Protein AF-A0A9D8VD58-F1 (afdb_monomer_lite)

Foldseek 3Di:
DLVVLLVCLQPPVVPCDPVNVVVVVVPDDPVRVVVSSVVSVVVSVVVVVCVVVVVDPPDDDD

pLDDT: mean 92.69, std 8.76, range [64.5, 98.12]

Sequence (62 aa):
MALEYADRMALDHHSMDDAFFDCLREHFDDPQIVELGMMIGQFIGFGRLLAALDLEPKFCPT

Structure (mmCIF, N/CA/C/O backbone):
data_AF-A0A9D8VD58-F1
#
_entry.id   AF-A0A9D8VD58-F1
#
loop_
_atom_site.group_PDB
_atom_site.id
_atom_site.type_symbol
_atom_site.label_atom_id
_atom_site.label_alt_id
_atom_site.label_comp_id
_atom_site.label_asym_id
_atom_site.label_entity_id
_atom_site.label_seq_id
_atom_site.pdbx_PDB_ins_code
_atom_site.Cartn_x
_atom_site.Cartn_y
_atom_site.Cartn_z
_atom_site.occupancy
_atom_site.B_iso_or_equiv
_atom_site.auth_seq_id
_atom_site.auth_comp_id
_atom_site.auth_asym_id
_atom_site.auth_atom_id
_atom_site.pdbx_PDB_model_num
ATOM 1 N N . MET A 1 1 ? 1.035 -2.953 13.345 1.00 92.75 1 MET A N 1
ATOM 2 C CA . MET A 1 1 ? -0.090 -3.044 12.392 1.00 92.75 1 MET A CA 1
ATOM 3 C C . MET A 1 1 ? 0.123 -2.289 11.082 1.00 92.75 1 MET A C 1
ATOM 5 O O . MET A 1 1 ? 0.061 -2.938 10.054 1.00 92.75 1 MET A O 1
ATOM 9 N N . ALA A 1 2 ? 0.420 -0.979 11.053 1.00 94.75 2 ALA A N 1
ATOM 10 C CA . ALA A 1 2 ? 0.508 -0.241 9.775 1.00 94.75 2 ALA A CA 1
ATOM 11 C C . ALA A 1 2 ? 1.561 -0.770 8.773 1.00 94.75 2 ALA A C 1
ATOM 13 O O . ALA A 1 2 ? 1.265 -0.882 7.588 1.00 94.75 2 ALA A O 1
ATOM 14 N N . LEU A 1 3 ? 2.767 -1.126 9.240 1.00 96.50 3 LEU A N 1
ATOM 15 C CA . LEU A 1 3 ? 3.808 -1.690 8.367 1.00 96.50 3 LEU A CA 1
ATOM 16 C C . LEU A 1 3 ? 3.403 -3.064 7.816 1.00 96.50 3 LEU A C 1
ATOM 18 O O . LEU A 1 3 ? 3.506 -3.303 6.623 1.00 96.50 3 LEU A O 1
ATOM 22 N N . GLU A 1 4 ? 2.859 -3.926 8.673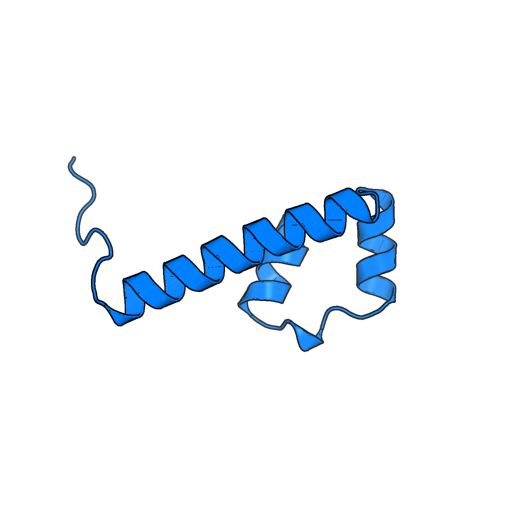 1.00 96.38 4 GLU A N 1
ATOM 23 C CA . GLU A 1 4 ? 2.370 -5.246 8.268 1.00 96.38 4 GLU A CA 1
ATOM 24 C C . GLU A 1 4 ? 1.202 -5.153 7.275 1.00 96.38 4 GLU A C 1
ATOM 26 O O . GLU A 1 4 ? 1.120 -5.948 6.343 1.00 96.38 4 GLU A O 1
ATOM 31 N N . TYR A 1 5 ? 0.331 -4.149 7.421 1.00 97.19 5 TYR A N 1
ATOM 32 C CA . TYR A 1 5 ? -0.710 -3.859 6.437 1.00 97.19 5 TYR A CA 1
ATOM 33 C C . TYR A 1 5 ? -0.118 -3.477 5.082 1.00 97.19 5 TYR A C 1
ATOM 35 O O . TYR A 1 5 ? -0.568 -3.990 4.060 1.00 97.19 5 TYR A O 1
ATOM 43 N N . ALA A 1 6 ? 0.929 -2.648 5.063 1.00 96.81 6 ALA A N 1
ATOM 44 C CA . ALA A 1 6 ? 1.636 -2.309 3.833 1.00 96.81 6 ALA A CA 1
ATOM 45 C C . ALA A 1 6 ? 2.310 -3.534 3.191 1.00 96.81 6 ALA A C 1
ATOM 47 O O . ALA A 1 6 ? 2.166 -3.740 1.985 1.00 96.81 6 ALA A O 1
ATOM 48 N N . ASP A 1 7 ? 2.975 -4.374 3.988 1.00 96.44 7 ASP A N 1
ATOM 49 C CA . ASP A 1 7 ? 3.643 -5.589 3.511 1.00 96.44 7 ASP A CA 1
ATOM 50 C C . ASP A 1 7 ? 2.645 -6.588 2.912 1.00 96.44 7 ASP A C 1
ATOM 52 O O . ASP A 1 7 ? 2.834 -7.056 1.785 1.00 96.44 7 ASP A O 1
ATOM 56 N N . ARG A 1 8 ? 1.539 -6.877 3.615 1.00 96.38 8 ARG A N 1
ATOM 57 C CA . ARG A 1 8 ? 0.485 -7.771 3.108 1.00 96.38 8 ARG A CA 1
ATOM 58 C C . ARG A 1 8 ? -0.187 -7.189 1.867 1.00 96.38 8 ARG A C 1
ATOM 60 O O . ARG A 1 8 ? -0.335 -7.898 0.880 1.00 96.38 8 ARG A O 1
ATOM 67 N N . MET A 1 9 ? -0.502 -5.894 1.842 1.00 96.25 9 MET A N 1
ATOM 68 C CA . MET A 1 9 ? -1.032 -5.230 0.641 1.00 96.25 9 MET A CA 1
ATOM 69 C C . MET A 1 9 ? -0.092 -5.353 -0.570 1.00 96.25 9 MET A C 1
ATOM 71 O O . MET A 1 9 ? -0.557 -5.507 -1.701 1.00 96.25 9 MET A O 1
ATOM 75 N N . ALA A 1 10 ? 1.226 -5.298 -0.359 1.00 95.75 10 ALA A N 1
ATOM 76 C CA . ALA A 1 10 ? 2.213 -5.380 -1.432 1.00 95.75 10 ALA A CA 1
ATOM 77 C C . ALA A 1 10 ? 2.461 -6.811 -1.935 1.00 95.75 10 ALA A C 1
ATOM 79 O O . ALA A 1 10 ? 2.640 -6.999 -3.145 1.00 95.75 10 ALA A O 1
ATOM 80 N N . LEU A 1 11 ? 2.485 -7.794 -1.028 1.00 96.19 11 LEU A N 1
ATOM 81 C CA . LEU A 1 11 ? 3.004 -9.142 -1.289 1.00 96.19 11 LEU A CA 1
ATOM 82 C C . LEU A 1 11 ? 1.940 -10.245 -1.243 1.00 96.19 11 LEU A C 1
ATOM 84 O O . LEU A 1 11 ? 2.058 -11.214 -1.988 1.00 96.19 11 LEU A O 1
ATOM 88 N N . ASP A 1 12 ? 0.912 -10.108 -0.404 1.00 95.44 12 ASP A N 1
ATOM 89 C CA . ASP A 1 12 ? -0.108 -11.139 -0.179 1.00 95.44 12 ASP A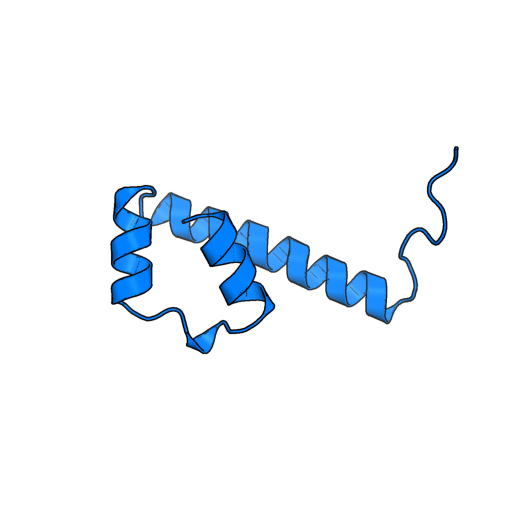 CA 1
ATOM 90 C C . ASP A 1 12 ? -1.427 -10.542 0.346 1.00 95.44 12 ASP A C 1
ATOM 92 O O . ASP A 1 12 ? -1.817 -10.707 1.505 1.00 95.44 12 ASP A O 1
ATOM 96 N N . HIS A 1 13 ? -2.134 -9.817 -0.523 1.00 92.06 13 HIS A N 1
ATOM 97 C CA . HIS A 1 13 ? -3.364 -9.111 -0.152 1.00 92.06 13 HIS A CA 1
ATOM 98 C C . HIS A 1 13 ? -4.546 -10.052 0.138 1.00 92.06 13 HIS A C 1
ATOM 100 O O . HIS A 1 13 ? -5.574 -9.603 0.638 1.00 92.06 13 HIS A O 1
ATOM 106 N N . HIS A 1 14 ? -4.415 -11.350 -0.149 1.00 93.38 14 HIS A N 1
ATOM 107 C CA . HIS A 1 14 ? -5.415 -12.358 0.206 1.00 93.38 14 HIS A CA 1
ATOM 108 C C . HIS A 1 14 ? -5.289 -12.836 1.659 1.00 93.38 14 HIS A C 1
ATOM 110 O O . HIS A 1 14 ? -6.249 -13.379 2.196 1.00 93.38 14 HIS A O 1
ATOM 116 N N . SER A 1 15 ? -4.144 -12.608 2.309 1.00 92.25 15 SER A N 1
ATOM 117 C CA . SER A 1 15 ? -3.904 -12.984 3.711 1.00 92.25 15 SER A CA 1
ATOM 118 C C . SER A 1 15 ? -4.549 -12.052 4.747 1.00 92.25 15 SER A C 1
ATOM 120 O O . SER A 1 15 ? -4.403 -12.276 5.948 1.00 92.25 15 SER A O 1
ATOM 122 N N . MET A 1 16 ? -5.206 -10.972 4.316 1.00 94.31 16 MET A N 1
ATOM 123 C CA . MET A 1 16 ? -5.847 -9.991 5.199 1.00 94.31 16 MET A CA 1
ATOM 124 C C . MET A 1 16 ? -7.289 -10.413 5.486 1.00 94.31 16 MET A C 1
ATOM 126 O O . MET A 1 16 ? -8.230 -9.930 4.859 1.00 94.31 16 MET A O 1
ATOM 130 N N . ASP A 1 17 ? -7.439 -11.367 6.396 1.00 95.38 17 ASP A N 1
ATOM 131 C CA . ASP A 1 17 ? -8.728 -11.871 6.859 1.00 95.38 17 ASP A CA 1
ATOM 132 C C . ASP A 1 17 ? -9.347 -10.988 7.958 1.00 95.38 17 ASP A C 1
ATOM 134 O O . ASP A 1 17 ? -8.783 -9.974 8.377 1.00 95.38 17 ASP A O 1
ATOM 138 N N . ASP A 1 18 ? -10.533 -11.372 8.432 1.00 95.88 18 ASP A N 1
ATOM 139 C CA . ASP A 1 18 ? -11.253 -10.626 9.469 1.00 95.88 18 ASP A CA 1
ATOM 140 C C . ASP A 1 18 ? -10.420 -10.472 10.753 1.00 95.88 18 ASP A C 1
ATOM 142 O O . ASP A 1 18 ? -10.399 -9.391 11.339 1.00 95.88 18 ASP A O 1
ATOM 146 N N . ALA A 1 19 ? -9.661 -11.506 11.140 1.00 96.81 19 ALA A N 1
ATOM 147 C CA . ALA A 1 19 ? -8.799 -11.472 12.321 1.00 96.81 19 ALA A CA 1
ATOM 148 C C . ALA A 1 19 ? -7.679 -10.429 12.185 1.00 96.81 19 ALA A C 1
ATOM 150 O O . ALA A 1 19 ? -7.364 -9.716 13.140 1.00 96.81 19 ALA A O 1
ATOM 151 N N . PHE A 1 20 ? -7.099 -10.291 10.992 1.00 96.69 20 PHE A N 1
ATOM 152 C CA . PHE A 1 20 ? -6.136 -9.233 10.713 1.00 96.69 20 PHE A CA 1
ATOM 153 C C . PHE A 1 20 ? -6.756 -7.836 10.849 1.00 96.69 20 PHE A C 1
ATOM 155 O O . PHE A 1 20 ? -6.151 -6.950 11.463 1.00 96.69 20 PHE A O 1
ATOM 162 N N . PHE A 1 21 ? -7.963 -7.631 10.314 1.00 96.38 21 PHE A N 1
ATOM 163 C CA . PHE A 1 21 ? -8.657 -6.348 10.442 1.00 96.38 21 PHE A CA 1
ATOM 164 C C . PHE A 1 21 ? -9.087 -6.054 11.882 1.00 96.38 21 PHE A C 1
ATOM 166 O O . PHE A 1 21 ? -9.029 -4.897 12.294 1.00 96.38 21 PHE A O 1
ATOM 173 N N . ASP A 1 22 ? -9.428 -7.068 12.674 1.00 97.12 22 ASP A N 1
ATOM 174 C CA . ASP A 1 22 ? -9.696 -6.911 14.105 1.00 97.12 22 ASP A CA 1
ATOM 175 C C . ASP A 1 22 ? -8.451 -6.434 14.860 1.00 97.12 22 ASP A C 1
ATOM 177 O O . ASP A 1 22 ? -8.528 -5.462 15.611 1.00 97.12 22 ASP A O 1
ATOM 181 N N . CYS A 1 23 ? -7.278 -7.007 14.574 1.00 96.81 23 CYS A N 1
ATOM 182 C CA . CYS A 1 23 ? -6.012 -6.510 15.116 1.00 96.81 23 CYS A CA 1
ATOM 183 C C . CYS A 1 23 ? -5.679 -5.084 14.639 1.00 96.81 23 CYS A C 1
ATOM 185 O O . CYS A 1 23 ? -5.091 -4.303 15.386 1.00 96.81 23 CYS A O 1
ATOM 187 N N . LEU A 1 24 ? -6.037 -4.701 13.405 1.00 97.00 24 LEU A N 1
ATOM 188 C CA . LEU A 1 24 ? -5.874 -3.312 12.952 1.00 97.00 24 LEU A CA 1
ATOM 189 C C . LEU A 1 24 ? -6.751 -2.348 13.752 1.00 97.00 24 LEU A C 1
ATOM 191 O O . LEU A 1 24 ? -6.286 -1.254 14.086 1.00 97.00 24 LEU A O 1
ATOM 195 N N . ARG A 1 25 ? -7.982 -2.760 14.073 1.00 97.69 25 ARG A N 1
ATOM 196 C CA . ARG A 1 25 ? -8.958 -1.956 14.821 1.00 97.69 25 ARG A CA 1
ATOM 197 C C . ARG A 1 25 ? -8.555 -1.680 16.267 1.00 97.69 25 ARG A C 1
ATOM 199 O O . ARG A 1 25 ? -9.066 -0.742 16.868 1.00 97.69 25 ARG A O 1
ATOM 206 N N . GLU A 1 26 ? -7.593 -2.423 16.813 1.00 98.00 26 GLU A N 1
ATOM 207 C CA . GLU A 1 26 ? -6.975 -2.096 18.106 1.00 98.00 26 GLU A CA 1
ATOM 208 C C . GLU A 1 26 ? -6.160 -0.788 18.064 1.00 98.00 26 GLU A C 1
ATOM 210 O O . GLU A 1 26 ? -5.906 -0.181 19.105 1.00 98.00 26 GLU A O 1
ATOM 215 N N . HIS A 1 27 ? -5.754 -0.336 16.870 1.00 97.50 27 HIS A N 1
ATOM 216 C CA . HIS A 1 27 ? -4.885 0.831 16.680 1.00 97.50 27 HIS A CA 1
ATOM 217 C C . HIS A 1 27 ? -5.472 1.932 15.792 1.00 97.50 27 HIS A C 1
ATOM 219 O O . HIS A 1 27 ? -5.040 3.079 15.911 1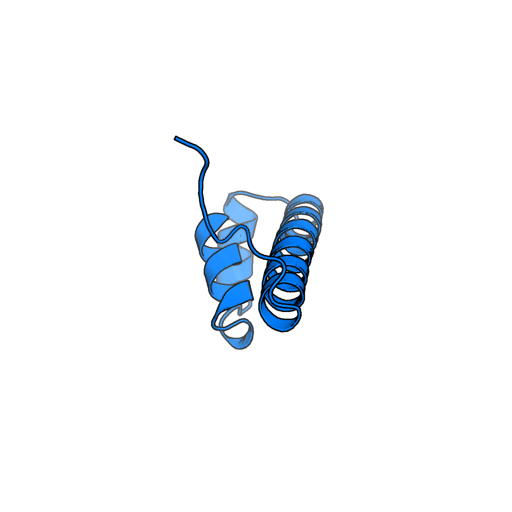.00 97.50 27 HIS A O 1
ATOM 225 N N . PHE A 1 28 ? -6.402 1.593 14.900 1.00 97.69 28 PHE A N 1
ATOM 226 C CA . PHE A 1 28 ? -6.976 2.500 13.909 1.00 97.69 28 PHE A CA 1
ATOM 227 C C . PHE A 1 28 ? -8.493 2.339 13.856 1.00 97.69 28 PHE A C 1
ATOM 229 O O . PHE A 1 28 ? -8.991 1.218 13.881 1.00 97.69 28 PHE A O 1
ATOM 236 N N . ASP A 1 29 ? -9.238 3.432 13.738 1.00 97.56 29 ASP A N 1
ATOM 237 C CA . ASP A 1 29 ? -10.667 3.351 13.430 1.00 97.56 29 ASP A CA 1
ATOM 238 C C . ASP A 1 29 ? -10.913 3.016 11.945 1.00 97.56 29 ASP A C 1
ATOM 240 O O . ASP A 1 29 ? -10.009 3.091 11.110 1.00 97.56 29 ASP A O 1
ATOM 244 N N . ASP A 1 30 ? -12.137 2.609 11.594 1.00 97.50 30 ASP A N 1
ATOM 245 C CA . ASP A 1 30 ? -12.453 2.213 10.215 1.00 97.50 30 ASP A CA 1
ATOM 246 C C . ASP A 1 30 ? -12.114 3.313 9.175 1.00 97.50 30 ASP A C 1
ATOM 248 O O . ASP A 1 30 ? -11.524 2.974 8.142 1.00 97.50 30 ASP A O 1
ATOM 252 N N . PRO A 1 31 ? -12.394 4.618 9.409 1.00 98.12 31 PRO A N 1
ATOM 253 C CA . PRO A 1 31 ? -11.923 5.687 8.525 1.00 98.12 31 PRO A CA 1
ATOM 254 C C . PRO A 1 31 ? -10.400 5.709 8.344 1.00 98.12 31 PRO A C 1
ATOM 256 O O . PRO A 1 31 ? -9.923 5.763 7.210 1.00 98.12 31 PRO A O 1
ATOM 259 N N . GLN A 1 32 ? -9.630 5.606 9.429 1.00 98.00 32 GLN A N 1
ATOM 260 C CA . GLN A 1 32 ? -8.168 5.570 9.381 1.00 98.00 32 GLN A CA 1
ATOM 261 C C . GLN A 1 32 ? -7.644 4.346 8.628 1.00 98.00 32 GLN A C 1
ATOM 263 O O . GLN A 1 32 ? -6.679 4.466 7.875 1.00 98.00 32 GLN A O 1
ATOM 268 N N . ILE A 1 33 ? -8.268 3.175 8.787 1.00 97.81 33 ILE A N 1
ATOM 269 C CA . ILE A 1 33 ? -7.899 1.952 8.054 1.00 97.81 33 ILE A CA 1
ATOM 270 C C . ILE A 1 33 ? -8.090 2.150 6.546 1.00 97.81 33 ILE A C 1
ATOM 272 O O . ILE A 1 33 ? -7.229 1.755 5.751 1.00 97.81 33 ILE A O 1
ATOM 276 N N . VAL A 1 34 ? -9.197 2.781 6.147 1.00 97.56 34 VAL A N 1
ATOM 277 C CA . VAL A 1 34 ? -9.487 3.095 4.742 1.00 97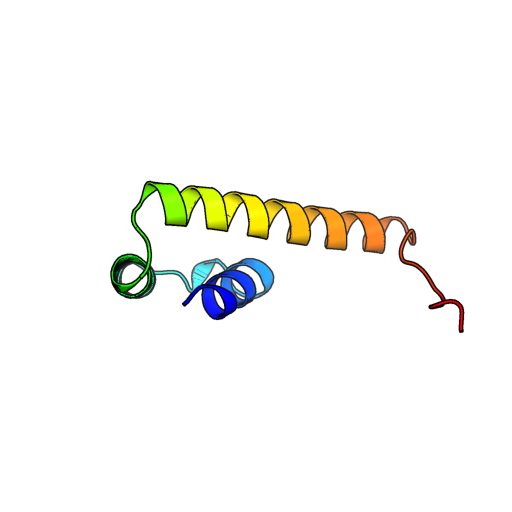.56 34 VAL A CA 1
ATOM 278 C C . VAL A 1 34 ? -8.472 4.093 4.189 1.00 97.56 34 VAL A C 1
ATOM 280 O O . VAL A 1 34 ? -7.873 3.830 3.145 1.00 97.56 34 VAL A O 1
ATOM 283 N N . GLU A 1 35 ? -8.230 5.203 4.887 1.00 98.06 35 GLU A N 1
ATOM 284 C CA . GLU A 1 35 ? -7.253 6.218 4.472 1.00 98.06 35 GLU A CA 1
ATOM 285 C C . GLU A 1 35 ? -5.840 5.633 4.358 1.00 98.06 35 GLU A C 1
ATOM 287 O O . GLU A 1 35 ? -5.151 5.839 3.355 1.00 98.06 35 GLU A O 1
ATOM 292 N N . LEU A 1 36 ? -5.424 4.835 5.343 1.00 97.62 36 LEU A N 1
ATOM 293 C CA . LEU A 1 36 ? -4.139 4.145 5.338 1.00 97.62 36 LEU A CA 1
ATOM 294 C C . LEU A 1 36 ? -4.028 3.188 4.143 1.00 97.62 36 LEU A C 1
ATOM 296 O O . LEU A 1 36 ? -3.018 3.200 3.439 1.00 97.62 36 LEU A O 1
ATOM 300 N N . GLY A 1 37 ? -5.079 2.410 3.866 1.00 97.31 37 GLY A N 1
ATOM 301 C CA . GLY A 1 37 ? -5.141 1.506 2.717 1.00 97.31 37 GLY A CA 1
ATOM 302 C C . GLY A 1 37 ? -5.042 2.236 1.375 1.00 97.31 37 GLY A C 1
ATOM 303 O O . GLY A 1 37 ? -4.321 1.786 0.483 1.00 97.31 37 GLY A O 1
ATOM 304 N N . MET A 1 38 ? -5.699 3.393 1.241 1.00 98.00 38 MET A N 1
ATOM 305 C C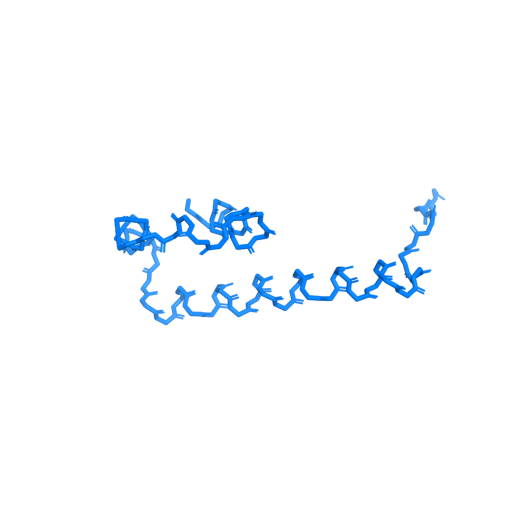A . MET A 1 38 ? -5.605 4.236 0.044 1.00 98.00 38 MET A CA 1
ATOM 306 C C . MET A 1 38 ? -4.176 4.738 -0.188 1.00 98.00 38 MET A C 1
ATOM 308 O O . MET A 1 38 ? -3.664 4.625 -1.302 1.00 98.00 38 MET A O 1
ATOM 312 N N . MET A 1 39 ? -3.509 5.245 0.854 1.00 97.88 39 MET A N 1
ATOM 313 C CA . MET A 1 39 ? -2.128 5.733 0.751 1.00 97.88 39 MET A CA 1
ATOM 314 C C . MET A 1 39 ? -1.154 4.605 0.395 1.00 97.88 39 MET A C 1
ATOM 316 O O . MET A 1 39 ? -0.328 4.764 -0.504 1.00 97.88 39 MET A O 1
ATOM 320 N N . ILE A 1 40 ? -1.280 3.449 1.052 1.00 97.69 40 ILE A N 1
ATOM 321 C CA . ILE A 1 40 ? -0.485 2.251 0.755 1.00 97.69 40 ILE A CA 1
ATOM 322 C C . ILE A 1 40 ? -0.676 1.836 -0.710 1.00 97.69 40 ILE A C 1
ATOM 324 O O . ILE A 1 40 ? 0.302 1.682 -1.445 1.00 97.69 40 ILE A O 1
ATOM 328 N N . GLY A 1 41 ? -1.928 1.706 -1.159 1.00 97.44 41 GLY A N 1
ATOM 329 C CA . GLY A 1 41 ? -2.256 1.311 -2.529 1.00 97.44 41 GLY A CA 1
ATOM 330 C C . GLY A 1 41 ? -1.705 2.279 -3.577 1.00 97.44 41 GLY A C 1
ATOM 331 O O . GLY A 1 41 ? -1.123 1.839 -4.571 1.00 97.44 41 GLY A O 1
ATOM 332 N N . GLN A 1 42 ? -1.814 3.587 -3.329 1.00 97.75 42 GLN A N 1
ATOM 333 C CA . GLN A 1 42 ? -1.272 4.635 -4.197 1.00 97.75 42 GLN A CA 1
ATOM 334 C C . GLN A 1 42 ? 0.243 4.479 -4.392 1.00 97.75 42 GLN A C 1
ATOM 336 O O . GLN A 1 42 ? 0.724 4.480 -5.526 1.00 97.75 42 GLN A O 1
ATOM 341 N N . PHE A 1 43 ? 1.005 4.316 -3.307 1.00 96.12 43 PHE A N 1
ATOM 342 C CA . PHE A 1 43 ? 2.463 4.205 -3.390 1.00 96.12 43 PHE A CA 1
ATOM 343 C C . PHE A 1 43 ? 2.930 2.881 -3.999 1.00 96.12 43 PHE A C 1
ATOM 345 O O . PHE A 1 43 ? 3.879 2.888 -4.782 1.00 96.12 43 PHE A O 1
ATOM 352 N N . ILE A 1 44 ? 2.245 1.764 -3.726 1.00 95.69 44 ILE A N 1
ATOM 353 C CA . ILE A 1 44 ? 2.523 0.485 -4.399 1.00 95.69 44 ILE A CA 1
ATOM 354 C C . ILE A 1 44 ? 2.271 0.616 -5.907 1.00 95.69 44 ILE A C 1
ATOM 356 O O . ILE A 1 44 ? 3.102 0.198 -6.715 1.00 95.69 44 ILE A O 1
ATOM 360 N N . GLY A 1 45 ? 1.138 1.207 -6.298 1.00 95.38 45 GLY A N 1
ATOM 361 C CA . GLY A 1 45 ? 0.779 1.423 -7.699 1.00 95.38 45 GLY A CA 1
ATOM 362 C C . GLY A 1 45 ? 1.786 2.311 -8.428 1.00 95.38 45 GLY A C 1
ATOM 363 O O . GLY A 1 45 ? 2.259 1.950 -9.505 1.00 95.38 45 GLY A O 1
ATOM 364 N N . PHE A 1 46 ? 2.172 3.435 -7.821 1.00 95.06 46 PHE A N 1
ATOM 365 C CA . PHE A 1 46 ? 3.189 4.325 -8.375 1.00 95.06 46 PHE A CA 1
ATOM 366 C C . PHE A 1 46 ? 4.566 3.678 -8.457 1.00 95.06 46 PHE A C 1
ATOM 368 O O . PHE A 1 46 ? 5.188 3.773 -9.510 1.00 95.06 46 PHE A O 1
ATOM 375 N N . GLY A 1 47 ? 5.023 2.976 -7.418 1.00 92.25 47 GLY A N 1
ATOM 376 C CA . GLY A 1 47 ? 6.293 2.250 -7.462 1.00 92.25 47 GLY A CA 1
ATOM 377 C C . GLY A 1 47 ? 6.330 1.244 -8.615 1.00 92.25 47 GLY A C 1
ATOM 378 O O . GLY A 1 47 ? 7.261 1.249 -9.416 1.00 92.25 47 GLY A O 1
ATOM 379 N N . ARG A 1 48 ? 5.261 0.451 -8.779 1.00 94.06 48 ARG A N 1
ATOM 380 C CA . ARG A 1 48 ? 5.131 -0.510 -9.889 1.00 94.06 48 ARG A CA 1
ATOM 381 C C . ARG A 1 48 ? 5.105 0.167 -11.259 1.00 94.06 48 ARG A C 1
ATOM 383 O O . ARG A 1 48 ? 5.717 -0.342 -12.193 1.00 94.06 48 ARG A O 1
ATOM 390 N N . LEU A 1 49 ? 4.411 1.297 -11.389 1.00 94.81 49 LEU A N 1
ATOM 391 C CA . LEU A 1 49 ? 4.350 2.050 -12.641 1.00 94.81 49 LEU A CA 1
ATOM 392 C C . LEU A 1 49 ? 5.706 2.669 -13.003 1.00 94.81 49 LEU A C 1
ATOM 394 O O . LEU A 1 49 ? 6.127 2.570 -14.152 1.00 94.81 49 LEU A O 1
ATOM 398 N N . LEU A 1 50 ? 6.396 3.283 -12.040 1.00 93.38 50 LEU A N 1
ATOM 399 C CA . LEU A 1 50 ? 7.721 3.873 -12.247 1.00 93.38 50 LEU A CA 1
ATOM 400 C C . LEU A 1 50 ? 8.745 2.810 -12.646 1.00 93.38 50 LEU A C 1
ATOM 402 O O . LEU A 1 50 ? 9.487 3.032 -13.601 1.00 93.38 50 LEU A O 1
ATOM 406 N N . ALA A 1 51 ? 8.722 1.650 -11.985 1.00 90.25 51 ALA A N 1
ATOM 407 C CA . ALA A 1 51 ? 9.561 0.510 -12.339 1.00 90.25 51 ALA A CA 1
ATOM 408 C C . ALA A 1 51 ? 9.259 -0.011 -13.752 1.00 90.25 51 ALA A C 1
ATOM 410 O O . ALA A 1 51 ? 10.170 -0.246 -14.542 1.00 90.25 51 ALA A O 1
ATOM 411 N N . ALA A 1 52 ? 7.978 -0.133 -14.117 1.00 93.38 52 ALA A N 1
ATOM 412 C CA . ALA A 1 52 ? 7.574 -0.568 -15.456 1.00 93.38 52 ALA A CA 1
ATOM 413 C C . ALA A 1 52 ? 8.009 0.405 -16.568 1.00 93.38 52 ALA A C 1
ATOM 415 O O . ALA A 1 52 ? 8.211 -0.017 -17.706 1.00 93.38 52 ALA A O 1
ATOM 416 N N . LEU A 1 53 ? 8.144 1.694 -16.248 1.00 94.00 53 LEU A N 1
ATOM 417 C CA . LEU A 1 53 ? 8.574 2.742 -17.175 1.00 94.00 53 LEU A CA 1
ATOM 418 C C . LEU A 1 53 ? 10.082 3.055 -17.095 1.00 94.00 53 LEU A C 1
ATOM 420 O O . LEU A 1 53 ? 10.537 3.929 -17.830 1.00 94.00 53 LEU A O 1
ATOM 424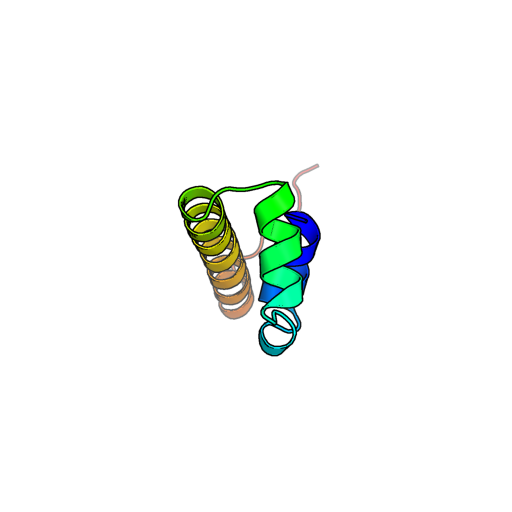 N N . ASP A 1 54 ? 10.847 2.369 -16.233 1.00 86.88 54 ASP A N 1
ATOM 425 C CA . ASP A 1 54 ? 12.278 2.627 -15.973 1.00 86.88 54 ASP A CA 1
ATOM 426 C C . ASP A 1 54 ? 12.563 4.097 -15.579 1.00 86.88 54 ASP A C 1
ATOM 428 O O . ASP A 1 54 ? 13.572 4.697 -15.956 1.00 86.88 54 ASP A O 1
ATOM 432 N N . LEU A 1 55 ? 11.634 4.699 -14.824 1.00 84.56 55 LEU A N 1
ATOM 433 C CA . LEU A 1 55 ? 11.689 6.092 -14.348 1.00 84.56 55 LEU A CA 1
ATOM 434 C C . LEU A 1 55 ? 12.258 6.224 -12.929 1.00 84.56 55 LEU A C 1
ATOM 436 O O . LEU A 1 55 ? 12.234 7.307 -12.341 1.00 84.56 55 LEU A O 1
ATOM 440 N N . GLU A 1 56 ? 12.749 5.130 -12.358 1.00 78.88 56 GLU A N 1
ATOM 441 C CA . GLU A 1 56 ? 13.365 5.138 -11.038 1.00 78.88 56 GLU A CA 1
ATOM 442 C C . GLU A 1 56 ? 14.734 5.844 -11.090 1.00 78.88 56 GLU A C 1
ATOM 444 O O . GLU A 1 56 ? 15.495 5.662 -12.049 1.00 78.88 56 GLU A O 1
ATOM 449 N N . PRO A 1 57 ? 15.091 6.665 -10.083 1.00 67.69 57 PRO A N 1
ATOM 450 C CA . PRO A 1 57 ? 16.404 7.292 -10.029 1.00 67.69 57 PRO A CA 1
ATOM 451 C C . PRO A 1 57 ? 17.489 6.213 -9.996 1.00 67.69 57 PRO A C 1
ATOM 453 O O . PRO A 1 57 ? 17.668 5.521 -8.998 1.00 67.69 57 PRO A O 1
ATOM 456 N N . LYS A 1 58 ? 18.253 6.083 -11.084 1.00 66.81 58 LYS A N 1
ATOM 457 C CA . LYS A 1 58 ? 19.347 5.099 -11.179 1.00 66.81 58 LYS A CA 1
ATOM 458 C C . LYS A 1 58 ? 20.526 5.427 -10.255 1.00 66.81 58 LYS A C 1
ATOM 460 O O . LYS A 1 58 ? 21.397 4.587 -10.053 1.00 66.81 58 LYS A O 1
ATOM 465 N N . PHE A 1 59 ? 20.556 6.641 -9.697 1.00 73.31 59 PHE A N 1
ATOM 466 C CA . PHE A 1 59 ? 21.626 7.143 -8.845 1.00 73.31 59 PHE A CA 1
ATOM 467 C C . PHE A 1 59 ? 21.066 8.091 -7.780 1.00 73.31 59 PHE A C 1
ATOM 469 O O . PHE A 1 59 ? 20.344 9.033 -8.107 1.00 73.31 59 PHE A O 1
ATOM 476 N N . CYS A 1 60 ? 21.451 7.890 -6.519 1.00 68.12 60 CYS A N 1
ATOM 477 C CA . CYS A 1 60 ? 21.417 8.969 -5.536 1.00 68.12 60 CYS A CA 1
ATOM 478 C C . CYS A 1 60 ? 22.601 9.904 -5.833 1.00 68.12 60 CYS A C 1
ATOM 480 O O . CYS A 1 60 ? 23.734 9.414 -5.846 1.00 68.12 60 CYS A O 1
ATOM 482 N N . PRO A 1 61 ? 22.393 11.210 -6.088 1.00 64.50 61 PRO A N 1
ATOM 483 C CA . PRO A 1 61 ? 23.509 12.141 -6.180 1.00 64.50 61 PRO A CA 1
ATOM 484 C C . PRO A 1 61 ? 24.189 12.229 -4.807 1.00 64.50 61 PRO A C 1
ATOM 486 O O . PRO A 1 61 ? 23.545 12.578 -3.818 1.00 64.50 61 PRO A O 1
ATOM 489 N N . THR A 1 62 ? 25.462 11.833 -4.759 1.00 67.62 62 THR A N 1
ATOM 490 C CA . THR A 1 62 ? 26.374 12.017 -3.616 1.00 67.62 62 THR A CA 1
ATOM 491 C C . THR A 1 62 ? 26.716 13.475 -3.384 1.00 67.62 62 THR A C 1
ATOM 493 O O . THR A 1 62 ? 26.941 14.168 -4.404 1.00 67.62 62 THR A O 1
#

Radius of gyration: 14.56 Å; chains: 1; bounding box: 39×25×35 Å

Secondary structure (DSSP, 8-state):
-HHHHHHHHHH-GGG--HHHHHHHHTT--HHHHHHHHHHHHHHHHHHHHHHHTT-S-S----